Protein AF-A0A4S1WQW7-F1 (afdb_monomer_lite)

Sequence (135 aa):
MPVSDPGILDEAVTAAATGSGVGGGFFALRWLVQWLTGRLDKRQALLDAQDERVDREWQKIREKVEARLDKVELQNEALRFAFHHVAAALIKVDPTNPALAQAEQMLSAAFPLDLRLMTDRAEIALARDELERRV

Foldseek 3Di:
DDDDDPVVVVVVVVVVVVVVPPVVVVVVVVVVVVVVVVVVVVVVVVVVVVVVVVVVVVVVVVVVVVVVVVVVVVVLVVVVVVLVVVLVVVCVVPVPDVVNVVVVVVSCVVDPDPVVVVVVVVVVVVVVVVVVVVD

pLDDT: mean 77.46, std 13.31, range [40.91, 93.75]

Radius of gyration: 39.2 Å; chains: 1; bounding box: 96×25×97 Å

Secondary structure (DSSP, 8-state):
-----HHHHHHHHHHHHHHT-HHHHHHHHHHHHHHHHHHHHHHHHHHHHHHHHHHHHHHHHHHHHHHHHHHHHHHHHHHHHHHHHHHHHHHHH-TT-HHHHHHHHHHHHHS---HHHHHHHHHHHHHHHHHHTT-

Organism: NCBI:txid1344951

Structure (mmCIF, N/CA/C/O backbone):
data_AF-A0A4S1WQW7-F1
#
_entry.id   AF-A0A4S1WQW7-F1
#
loop_
_atom_site.group_PDB
_atom_site.id
_atom_site.type_symbol
_atom_site.label_atom_id
_atom_site.label_alt_id
_atom_site.label_comp_id
_atom_site.label_asym_id
_atom_site.label_entity_id
_atom_site.label_seq_id
_atom_site.pdbx_PDB_ins_code
_atom_site.Cartn_x
_atom_site.Cartn_y
_atom_site.Cartn_z
_atom_site.occupancy
_atom_site.B_iso_or_equiv
_atom_site.auth_seq_id
_atom_site.auth_comp_id
_atom_site.auth_asym_id
_atom_site.auth_atom_id
_atom_site.pdbx_PDB_model_num
ATOM 1 N N . MET A 1 1 ? 70.350 8.830 -54.218 1.00 40.91 1 MET A N 1
ATOM 2 C CA . MET A 1 1 ? 68.976 9.358 -54.100 1.00 40.91 1 MET A CA 1
ATOM 3 C C . MET A 1 1 ? 68.027 8.240 -54.496 1.00 40.91 1 MET A C 1
ATOM 5 O O . MET A 1 1 ? 68.175 7.766 -55.615 1.00 40.91 1 MET A O 1
ATOM 9 N N . PRO A 1 2 ? 67.154 7.739 -53.608 1.00 44.59 2 PRO A N 1
ATOM 10 C CA . PRO A 1 2 ? 66.162 6.747 -54.000 1.00 44.59 2 PRO A CA 1
ATOM 11 C C . PRO A 1 2 ? 65.032 7.446 -54.763 1.00 44.59 2 PRO A C 1
ATOM 13 O O . PRO A 1 2 ? 64.404 8.369 -54.249 1.00 44.59 2 PRO A O 1
ATOM 16 N N . VAL A 1 3 ? 64.829 7.031 -56.011 1.00 52.22 3 VAL A N 1
ATOM 17 C CA . VAL A 1 3 ? 63.685 7.416 -56.839 1.00 52.22 3 VAL A CA 1
ATOM 18 C C . VAL A 1 3 ? 62.465 6.711 -56.252 1.00 52.22 3 VAL A C 1
ATOM 20 O O . VAL A 1 3 ? 62.442 5.487 -56.164 1.00 52.22 3 VAL A O 1
ATOM 23 N N . SER A 1 4 ? 61.499 7.479 -55.757 1.00 55.50 4 SER A N 1
ATOM 24 C CA . SER A 1 4 ? 60.225 6.949 -55.277 1.00 55.50 4 SER A CA 1
ATOM 25 C C . SER A 1 4 ? 59.336 6.681 -56.486 1.00 55.50 4 SER A C 1
ATOM 27 O O . SER A 1 4 ? 58.967 7.631 -57.171 1.00 55.50 4 SER A O 1
ATOM 29 N N . ASP A 1 5 ? 59.021 5.413 -56.756 1.00 54.84 5 ASP A N 1
ATOM 30 C CA . ASP A 1 5 ? 58.100 5.019 -57.824 1.00 54.84 5 ASP A CA 1
ATOM 31 C C . ASP A 1 5 ? 56.680 5.529 -57.511 1.00 54.84 5 ASP A C 1
ATOM 33 O O . ASP A 1 5 ? 56.044 5.037 -56.573 1.00 54.84 5 ASP A O 1
ATOM 37 N N . PRO A 1 6 ? 56.146 6.498 -58.279 1.00 56.25 6 PRO A N 1
ATOM 38 C CA . PRO A 1 6 ? 54.826 7.075 -58.024 1.00 56.25 6 PRO A CA 1
ATOM 39 C C . PRO A 1 6 ? 53.677 6.093 -58.309 1.00 56.25 6 PRO A C 1
ATOM 41 O O . PRO A 1 6 ? 52.560 6.328 -57.864 1.00 56.25 6 PRO A O 1
ATOM 44 N N . GLY A 1 7 ? 53.941 4.980 -59.005 1.00 56.81 7 GLY A N 1
ATOM 45 C CA . GLY A 1 7 ? 52.920 3.994 -59.374 1.00 56.81 7 GLY A CA 1
ATOM 46 C C . GLY A 1 7 ? 52.448 3.105 -58.220 1.00 56.81 7 GLY A C 1
ATOM 47 O O . GLY A 1 7 ? 51.266 2.798 -58.142 1.00 56.81 7 GLY A O 1
ATOM 48 N N . ILE A 1 8 ? 53.328 2.740 -57.279 1.00 59.84 8 ILE A N 1
ATOM 49 C CA . ILE A 1 8 ? 52.977 1.793 -56.200 1.00 59.84 8 ILE A CA 1
ATOM 50 C C . ILE A 1 8 ? 52.037 2.447 -55.178 1.00 59.84 8 ILE A C 1
ATOM 52 O O . ILE A 1 8 ? 51.142 1.798 -54.640 1.00 59.84 8 ILE A O 1
ATOM 56 N N . LEU A 1 9 ? 52.215 3.747 -54.923 1.00 59.09 9 LEU A N 1
ATOM 57 C CA . LEU A 1 9 ? 51.329 4.507 -54.042 1.00 59.09 9 LEU A CA 1
ATOM 58 C C . LEU A 1 9 ? 49.948 4.706 -54.676 1.00 59.09 9 LEU A C 1
ATOM 60 O O . LEU A 1 9 ? 48.947 4.574 -53.980 1.00 59.09 9 LEU A O 1
ATOM 64 N N . ASP A 1 10 ? 49.885 4.958 -55.982 1.00 55.59 10 ASP A N 1
ATOM 65 C CA . ASP A 1 10 ? 48.625 5.184 -56.696 1.00 55.59 10 ASP A CA 1
ATOM 66 C C . ASP A 1 10 ? 47.828 3.877 -56.865 1.00 55.59 10 ASP A C 1
ATOM 68 O O . ASP A 1 10 ? 46.613 3.839 -56.674 1.00 55.59 10 ASP A O 1
ATOM 72 N N . GLU A 1 11 ? 48.517 2.759 -57.104 1.00 54.66 11 GLU A N 1
ATOM 73 C CA . GLU A 1 11 ? 47.914 1.429 -57.216 1.00 54.66 11 GLU A CA 1
ATOM 74 C C . GLU A 1 11 ? 47.460 0.889 -55.848 1.00 54.66 11 GLU A C 1
ATOM 76 O O . GLU A 1 11 ? 46.375 0.319 -55.739 1.00 54.66 11 GLU A O 1
ATOM 81 N N . ALA A 1 12 ? 48.209 1.162 -54.772 1.00 56.56 12 ALA A N 1
ATOM 82 C CA . ALA A 1 12 ? 47.801 0.833 -53.405 1.00 56.56 12 ALA A CA 1
ATOM 83 C C . ALA A 1 12 ? 46.616 1.683 -52.919 1.00 56.56 12 ALA A C 1
ATOM 85 O O . ALA A 1 12 ? 45.712 1.157 -52.269 1.00 56.56 12 ALA A O 1
ATOM 86 N N . VAL A 1 13 ? 46.578 2.977 -53.254 1.00 56.88 13 VAL A N 1
ATOM 87 C CA . VAL A 1 13 ? 45.445 3.862 -52.936 1.00 56.88 13 VAL A CA 1
ATOM 88 C C . VAL A 1 13 ? 44.210 3.472 -53.748 1.00 56.88 13 VAL A C 1
ATOM 90 O O . VAL A 1 13 ? 43.113 3.427 -53.196 1.00 56.88 13 VAL A O 1
ATOM 93 N N . THR A 1 14 ? 44.370 3.091 -55.015 1.00 55.03 14 THR A N 1
ATOM 94 C CA . THR A 1 14 ? 43.263 2.640 -55.873 1.00 55.03 14 THR A CA 1
ATOM 95 C C . THR A 1 14 ? 42.750 1.253 -55.469 1.00 55.03 14 THR A C 1
ATOM 97 O O . THR A 1 14 ? 41.539 1.026 -55.454 1.00 55.03 14 THR A O 1
ATOM 100 N N . ALA A 1 15 ? 43.628 0.336 -55.051 1.00 53.97 15 ALA A N 1
ATOM 101 C CA . ALA A 1 15 ? 43.262 -0.969 -54.492 1.00 53.97 15 ALA A CA 1
ATOM 102 C C . ALA A 1 15 ? 42.583 -0.844 -53.114 1.00 53.97 15 ALA A C 1
ATOM 104 O O . ALA A 1 15 ? 41.593 -1.521 -52.834 1.00 53.97 15 ALA A O 1
ATOM 105 N N . ALA A 1 16 ? 43.050 0.075 -52.265 1.00 53.19 16 ALA A N 1
ATOM 106 C CA . ALA A 1 16 ? 42.398 0.398 -50.998 1.00 53.19 16 ALA A CA 1
ATOM 107 C C . ALA A 1 16 ? 41.040 1.093 -51.210 1.00 53.19 16 ALA A C 1
ATOM 109 O O . ALA A 1 16 ? 40.083 0.816 -50.484 1.00 53.19 16 ALA A O 1
ATOM 110 N N . ALA A 1 17 ? 40.916 1.937 -52.237 1.00 51.78 17 ALA A N 1
ATOM 111 C CA . ALA A 1 17 ? 39.667 2.599 -52.607 1.00 51.78 17 ALA A CA 1
ATOM 112 C C . ALA A 1 17 ? 38.651 1.635 -53.250 1.00 51.78 17 ALA A C 1
ATOM 114 O O . ALA A 1 17 ? 37.449 1.790 -53.047 1.00 51.78 17 ALA A O 1
ATOM 115 N N . THR A 1 18 ? 39.106 0.601 -53.963 1.00 50.22 18 THR A N 1
ATOM 116 C CA . THR A 1 18 ? 38.237 -0.435 -54.556 1.00 50.22 18 THR A CA 1
ATOM 117 C C . THR A 1 18 ? 37.863 -1.544 -53.569 1.00 50.22 18 THR A C 1
ATOM 119 O O . THR A 1 18 ? 36.730 -2.023 -53.605 1.00 50.22 18 THR A O 1
ATOM 122 N N . GLY A 1 19 ? 38.732 -1.884 -52.610 1.00 49.19 19 GLY A N 1
ATOM 123 C CA . GLY A 1 19 ? 38.382 -2.727 -51.454 1.00 49.19 19 GLY A CA 1
ATOM 124 C C . GLY A 1 19 ? 37.404 -2.050 -50.482 1.00 49.19 19 GLY A C 1
ATOM 125 O O . GLY A 1 19 ? 36.666 -2.720 -49.762 1.00 49.19 19 GLY A O 1
ATOM 126 N N . SER A 1 20 ? 37.338 -0.717 -50.538 1.00 48.97 20 SER A N 1
ATOM 127 C CA . SER A 1 20 ? 36.364 0.141 -49.852 1.00 48.97 20 SER A CA 1
ATOM 128 C C . SER A 1 20 ? 35.205 0.549 -50.773 1.00 48.97 20 SER A C 1
ATOM 130 O O . SER A 1 20 ? 34.624 1.621 -50.614 1.00 48.97 20 SER A O 1
ATOM 132 N N . GLY A 1 21 ? 34.872 -0.275 -51.774 1.00 50.62 21 GLY A N 1
ATOM 133 C CA . GLY A 1 21 ? 33.744 -0.026 -52.669 1.00 50.62 21 GLY A CA 1
ATOM 134 C C . GLY A 1 21 ? 32.429 0.126 -51.898 1.00 50.62 21 GLY A C 1
ATOM 135 O O . GLY A 1 21 ? 32.270 -0.419 -50.810 1.00 50.62 21 GLY A O 1
ATOM 136 N N . VAL A 1 22 ? 31.472 0.848 -52.484 1.00 56.00 22 VAL A N 1
ATOM 137 C CA . VAL A 1 22 ? 30.166 1.283 -51.937 1.00 56.00 22 VAL A CA 1
ATOM 138 C C . VAL A 1 22 ? 29.413 0.232 -51.082 1.00 56.00 22 VAL A C 1
ATOM 140 O O . VAL A 1 22 ? 28.649 0.597 -50.192 1.00 56.00 22 VAL A O 1
ATOM 143 N N . GLY A 1 23 ? 29.662 -1.069 -51.271 1.00 57.09 23 GLY A N 1
ATOM 144 C CA . GLY A 1 23 ? 29.159 -2.138 -50.400 1.00 57.09 23 GLY A CA 1
ATOM 145 C C . GLY A 1 23 ? 29.847 -2.254 -49.027 1.00 57.09 23 GLY A C 1
ATOM 146 O O . GLY A 1 23 ? 29.163 -2.440 -48.027 1.00 57.09 23 GLY A O 1
ATOM 147 N N . GLY A 1 24 ? 31.173 -2.117 -48.930 1.00 65.94 24 GLY A N 1
ATOM 148 C CA . GLY A 1 24 ? 31.938 -2.327 -47.690 1.00 65.94 24 GLY A CA 1
ATOM 149 C C . GLY A 1 24 ? 31.628 -1.301 -46.596 1.00 65.94 24 GLY A C 1
ATOM 150 O O . GLY A 1 24 ? 31.431 -1.668 -45.438 1.00 65.94 24 GLY A O 1
ATOM 151 N N . GLY A 1 25 ? 31.478 -0.028 -46.974 1.00 72.69 25 GLY A N 1
ATOM 152 C CA . GLY A 1 25 ? 31.030 1.027 -46.058 1.00 72.69 25 GLY A CA 1
ATOM 153 C C . GLY A 1 25 ? 29.606 0.792 -45.543 1.00 72.69 25 GLY A C 1
ATOM 154 O O . GLY A 1 25 ? 29.335 0.985 -44.359 1.00 72.69 25 GLY A O 1
ATOM 155 N N . PHE A 1 26 ? 28.711 0.287 -46.398 1.00 80.56 26 PHE A N 1
ATOM 156 C CA . PHE A 1 26 ? 27.353 -0.084 -46.000 1.00 80.56 26 PHE A CA 1
ATOM 157 C C . PHE A 1 26 ? 27.336 -1.283 -45.039 1.00 80.56 26 PHE A C 1
ATOM 159 O O . PHE A 1 26 ? 26.622 -1.253 -44.038 1.00 80.56 26 PHE A O 1
ATOM 166 N N . PHE A 1 27 ? 28.154 -2.313 -45.281 1.00 82.31 27 PHE A N 1
ATOM 167 C CA . PHE A 1 27 ? 28.291 -3.453 -44.366 1.00 82.31 27 PHE A CA 1
ATOM 168 C C . PHE A 1 27 ? 28.887 -3.050 -43.015 1.00 82.31 27 PHE A C 1
ATOM 170 O O . PHE A 1 27 ? 28.382 -3.489 -41.982 1.00 82.31 27 PHE A O 1
ATOM 177 N N . ALA A 1 28 ? 29.906 -2.187 -43.003 1.00 84.19 28 ALA A N 1
ATOM 178 C CA . ALA A 1 28 ? 30.494 -1.668 -41.770 1.00 84.19 28 ALA A CA 1
ATOM 179 C C . ALA A 1 28 ? 29.488 -0.824 -40.973 1.00 84.19 28 ALA A C 1
ATOM 181 O O . ALA A 1 28 ? 29.350 -1.009 -39.763 1.00 84.19 28 ALA A O 1
ATOM 182 N N . LEU A 1 29 ? 28.724 0.041 -41.650 1.00 86.19 29 LEU A N 1
ATOM 183 C CA . LEU A 1 29 ? 27.658 0.824 -41.027 1.00 86.19 29 LEU A CA 1
ATOM 184 C C . LEU A 1 29 ? 26.559 -0.086 -40.466 1.00 86.19 29 LEU A C 1
ATOM 186 O O . LEU A 1 29 ? 26.140 0.081 -39.324 1.00 86.19 29 LEU A O 1
ATOM 190 N N . ARG A 1 30 ? 26.126 -1.090 -41.236 1.00 89.44 30 ARG A N 1
ATOM 191 C CA . ARG A 1 30 ? 25.125 -2.069 -40.802 1.00 89.44 30 ARG A CA 1
ATOM 192 C C . ARG A 1 30 ? 25.596 -2.870 -39.589 1.00 89.44 30 ARG A C 1
ATOM 194 O O . ARG A 1 30 ? 24.826 -3.023 -38.645 1.00 89.44 30 ARG A O 1
ATOM 201 N N . TRP A 1 31 ? 26.837 -3.354 -39.593 1.00 90.12 31 TRP A N 1
ATOM 202 C CA . TRP A 1 31 ? 27.427 -4.051 -38.450 1.00 90.12 31 TRP A CA 1
ATOM 203 C C . TRP A 1 31 ? 27.481 -3.150 -37.214 1.00 90.12 31 TRP A C 1
ATOM 205 O O . TRP A 1 31 ? 27.074 -3.572 -36.133 1.00 90.12 31 TRP A O 1
ATOM 215 N N . LEU A 1 32 ? 27.908 -1.893 -37.378 1.00 90.50 32 LEU A N 1
ATOM 216 C CA . LEU A 1 32 ? 27.986 -0.929 -36.284 1.00 90.50 32 LEU A CA 1
ATOM 217 C C . LEU A 1 32 ? 26.604 -0.639 -35.692 1.00 90.50 32 LEU A C 1
ATOM 219 O O . LEU A 1 32 ? 26.456 -0.657 -34.473 1.00 90.50 32 LEU A O 1
ATOM 223 N N . VAL A 1 33 ? 25.592 -0.426 -36.540 1.00 91.50 33 VAL A N 1
ATOM 224 C CA . VAL A 1 33 ? 24.198 -0.247 -36.111 1.00 91.50 33 VAL A CA 1
ATOM 225 C C . VAL A 1 33 ? 23.730 -1.465 -35.323 1.00 91.50 33 VAL A C 1
ATOM 227 O O . VAL A 1 33 ? 23.198 -1.305 -34.232 1.00 91.50 33 VAL A O 1
ATOM 230 N N . GLN A 1 34 ? 23.987 -2.675 -35.821 1.00 88.19 34 GLN A N 1
ATOM 231 C CA . GLN A 1 34 ? 23.542 -3.912 -35.180 1.00 88.19 34 GLN A CA 1
ATOM 232 C C . GLN A 1 34 ? 24.256 -4.186 -33.843 1.00 88.19 34 GLN A C 1
ATOM 234 O O . GLN A 1 34 ? 23.658 -4.702 -32.897 1.00 88.19 34 GLN A O 1
ATOM 239 N N . TRP A 1 35 ? 25.525 -3.792 -33.731 1.00 89.50 35 TRP A N 1
ATOM 240 C CA . TRP A 1 35 ? 26.260 -3.801 -32.468 1.00 89.50 35 TRP A CA 1
ATOM 241 C C . TRP A 1 35 ? 25.704 -2.769 -31.476 1.00 89.50 35 TRP A C 1
ATOM 243 O O . TRP A 1 35 ? 25.548 -3.074 -30.290 1.00 89.50 35 TRP A O 1
ATOM 253 N N . LEU A 1 36 ? 25.365 -1.566 -31.956 1.00 90.62 36 LEU A N 1
ATOM 254 C CA . LEU A 1 36 ? 24.784 -0.505 -31.133 1.00 90.62 36 LEU A CA 1
ATOM 255 C C . LEU A 1 36 ? 23.400 -0.904 -30.606 1.00 90.62 36 LEU A C 1
ATOM 257 O O . LEU A 1 36 ? 23.150 -0.764 -29.409 1.00 90.62 36 LEU A O 1
ATOM 261 N N . THR A 1 37 ? 22.530 -1.443 -31.468 1.00 91.69 37 THR A N 1
ATOM 262 C CA . THR A 1 37 ? 21.188 -1.907 -31.083 1.00 91.69 37 THR A CA 1
ATOM 263 C C . THR A 1 37 ? 21.282 -3.039 -30.072 1.00 91.69 37 THR A C 1
ATOM 265 O O . THR A 1 37 ? 20.696 -2.930 -29.005 1.00 91.69 37 THR A O 1
ATOM 268 N N . GLY A 1 38 ? 22.143 -4.040 -30.293 1.00 89.31 38 GLY A N 1
ATOM 269 C CA . GLY A 1 38 ? 22.324 -5.126 -29.324 1.00 89.31 38 GLY A CA 1
ATOM 270 C C . GLY A 1 38 ? 22.825 -4.656 -27.948 1.00 89.31 38 GLY A C 1
ATOM 271 O O . GLY A 1 38 ? 22.572 -5.306 -26.932 1.00 89.31 38 GLY A O 1
ATOM 272 N N . ARG A 1 39 ? 23.528 -3.517 -27.873 1.00 88.81 39 ARG A N 1
ATOM 273 C CA . ARG A 1 39 ? 23.929 -2.900 -26.598 1.00 88.81 39 ARG A CA 1
ATOM 274 C C . ARG A 1 39 ? 22.785 -2.129 -25.936 1.00 88.81 39 ARG A C 1
ATOM 276 O O . ARG A 1 39 ? 22.712 -2.120 -24.706 1.00 88.81 39 ARG A O 1
ATOM 283 N N . LEU A 1 40 ? 21.930 -1.482 -26.725 1.00 89.31 40 LEU A N 1
ATOM 284 C CA . LEU A 1 40 ? 20.730 -0.799 -26.240 1.00 89.31 40 LEU A CA 1
ATOM 285 C C . LEU A 1 40 ? 19.695 -1.805 -25.727 1.00 89.31 40 LEU A C 1
ATOM 287 O O . LEU A 1 40 ? 19.230 -1.640 -24.602 1.00 89.31 40 LEU A O 1
ATOM 291 N N . ASP A 1 41 ? 19.462 -2.895 -26.458 1.00 90.19 41 ASP A N 1
ATOM 292 C CA . ASP A 1 41 ? 18.547 -3.975 -26.069 1.00 90.19 41 ASP A CA 1
ATOM 293 C C . ASP A 1 41 ? 18.954 -4.587 -24.720 1.00 90.19 41 ASP A C 1
ATOM 295 O O . ASP A 1 41 ? 18.127 -4.796 -23.838 1.00 90.19 41 ASP A O 1
ATOM 299 N N . LYS A 1 42 ? 20.261 -4.797 -24.494 1.00 88.19 42 LYS A N 1
ATOM 300 C CA . LYS A 1 42 ? 20.775 -5.269 -23.195 1.00 88.19 42 LYS A CA 1
ATOM 301 C C . LYS A 1 42 ? 20.516 -4.287 -22.055 1.00 88.19 42 LYS A C 1
ATOM 303 O O . LYS A 1 42 ? 20.309 -4.718 -20.925 1.00 88.19 42 LYS A O 1
ATOM 308 N N . ARG A 1 43 ? 20.574 -2.977 -22.317 1.00 86.75 43 ARG A N 1
ATOM 309 C CA . ARG A 1 43 ? 20.263 -1.959 -21.302 1.00 86.75 43 ARG A CA 1
ATOM 310 C C . ARG A 1 43 ? 18.772 -1.919 -21.004 1.00 86.75 43 ARG A C 1
ATOM 312 O O . ARG A 1 43 ? 18.428 -1.850 -19.834 1.00 86.75 43 ARG A O 1
ATOM 319 N N . GLN A 1 44 ? 17.925 -2.002 -22.027 1.00 88.75 44 GLN A N 1
ATOM 320 C CA . GLN A 1 44 ? 16.475 -2.082 -21.850 1.00 88.75 44 GLN A CA 1
ATOM 321 C C . GLN A 1 44 ? 16.087 -3.331 -21.062 1.00 88.75 44 GLN A C 1
ATOM 323 O O . GLN A 1 44 ? 15.460 -3.194 -20.025 1.00 88.75 44 GLN A O 1
ATOM 328 N N . ALA A 1 45 ? 16.609 -4.508 -21.414 1.00 89.94 45 ALA A N 1
ATOM 329 C CA . ALA A 1 45 ? 16.335 -5.737 -20.666 1.00 89.94 45 ALA A CA 1
ATOM 330 C C . ALA A 1 45 ? 16.750 -5.659 -19.180 1.00 89.94 45 ALA A C 1
ATOM 332 O O . ALA A 1 45 ? 16.111 -6.258 -18.318 1.00 89.94 45 ALA A O 1
ATOM 333 N N . LEU A 1 46 ? 17.824 -4.925 -18.859 1.00 91.75 46 LEU A N 1
ATOM 334 C CA . LEU A 1 46 ? 18.237 -4.682 -17.471 1.00 91.75 46 LEU A CA 1
ATOM 335 C C . LEU A 1 46 ? 17.336 -3.680 -16.742 1.00 91.75 46 LEU A C 1
ATOM 337 O O . LEU A 1 46 ? 17.218 -3.774 -15.520 1.00 91.75 46 LEU A O 1
ATOM 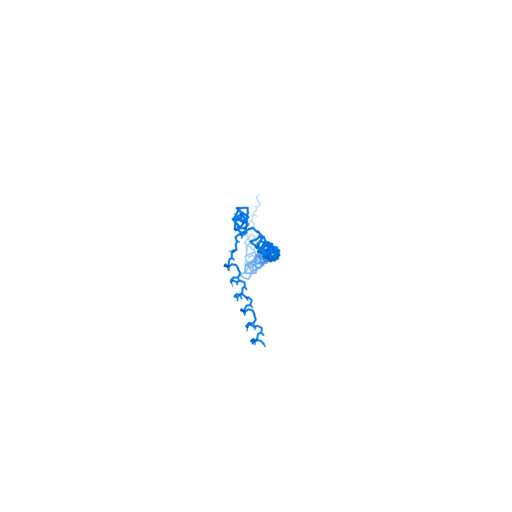341 N N . LEU A 1 47 ? 16.767 -2.708 -17.455 1.00 88.38 47 LEU A N 1
ATOM 342 C CA . LEU A 1 47 ? 15.792 -1.767 -16.905 1.00 88.38 47 LEU A CA 1
ATOM 343 C C . LEU A 1 47 ? 14.460 -2.478 -16.670 1.00 88.38 47 LEU A C 1
ATOM 345 O O . LEU A 1 47 ? 13.991 -2.475 -15.541 1.00 88.38 47 LEU A O 1
ATOM 349 N N . ASP A 1 48 ? 13.956 -3.223 -17.654 1.00 92.19 48 ASP A N 1
ATOM 350 C CA . ASP A 1 48 ? 12.729 -4.018 -17.534 1.00 92.19 48 ASP A CA 1
ATOM 351 C C . ASP A 1 48 ? 12.821 -5.016 -16.365 1.00 92.19 48 ASP A C 1
ATOM 353 O O . ASP A 1 48 ? 11.902 -5.148 -15.560 1.00 92.19 48 ASP A O 1
ATOM 357 N N . ALA A 1 49 ? 13.970 -5.686 -16.204 1.00 91.94 49 ALA A N 1
ATOM 358 C CA . ALA A 1 49 ? 14.196 -6.600 -15.083 1.00 91.94 49 ALA A CA 1
ATOM 359 C C . ALA A 1 49 ? 14.294 -5.893 -13.717 1.00 91.94 49 ALA A C 1
ATOM 361 O O . ALA A 1 49 ? 14.055 -6.528 -12.686 1.00 91.94 49 ALA A O 1
ATOM 362 N N . GLN A 1 50 ? 14.695 -4.619 -13.679 1.00 91.75 50 GLN A N 1
ATOM 363 C CA . GLN A 1 50 ? 14.677 -3.809 -12.459 1.00 91.75 50 GLN A CA 1
ATOM 364 C C . GLN A 1 50 ? 13.261 -3.335 -12.146 1.00 91.75 50 GLN A C 1
ATOM 366 O O . GLN A 1 50 ? 12.823 -3.515 -11.011 1.00 91.75 50 GLN A O 1
ATOM 371 N N . ASP A 1 51 ? 12.538 -2.830 -13.140 1.00 91.88 51 ASP A N 1
ATOM 372 C CA . ASP A 1 51 ? 11.157 -2.373 -12.996 1.00 91.88 51 ASP A CA 1
ATOM 373 C C . ASP A 1 51 ? 10.265 -3.512 -12.493 1.00 91.88 51 ASP A C 1
ATOM 375 O O . ASP A 1 51 ? 9.577 -3.369 -11.486 1.00 91.88 51 ASP A O 1
ATOM 379 N N . GLU A 1 52 ? 10.403 -4.716 -13.055 1.00 93.12 52 GLU A N 1
ATOM 380 C CA . GLU A 1 52 ? 9.647 -5.885 -12.600 1.00 93.12 52 GLU A CA 1
ATOM 381 C C . GLU A 1 52 ? 9.990 -6.291 -11.146 1.00 93.12 52 GLU A C 1
ATOM 383 O O . GLU A 1 52 ? 9.182 -6.885 -10.427 1.00 93.12 52 GLU A O 1
ATOM 388 N N . ARG A 1 53 ? 11.213 -6.023 -10.665 1.00 91.06 53 ARG A N 1
ATOM 389 C CA . ARG A 1 53 ? 11.562 -6.244 -9.246 1.00 91.06 53 ARG A CA 1
ATOM 390 C C . ARG A 1 53 ? 10.911 -5.201 -8.356 1.00 91.06 53 ARG A C 1
ATOM 392 O O . ARG A 1 53 ? 10.331 -5.582 -7.342 1.00 91.06 53 ARG A O 1
ATOM 399 N N . VAL A 1 54 ? 10.994 -3.934 -8.749 1.00 92.94 54 VAL A N 1
ATOM 400 C CA . VAL A 1 54 ? 10.393 -2.814 -8.025 1.00 92.94 54 VAL A CA 1
ATOM 401 C C . VAL A 1 54 ? 8.883 -3.018 -7.918 1.00 92.94 54 VAL A C 1
ATOM 403 O O . VAL A 1 54 ? 8.346 -2.957 -6.815 1.00 92.94 54 VAL A O 1
ATOM 406 N N . ASP A 1 55 ? 8.213 -3.396 -9.004 1.00 93.75 55 ASP A N 1
ATOM 407 C CA . ASP A 1 55 ? 6.776 -3.685 -9.011 1.00 93.75 55 ASP A CA 1
ATOM 408 C C . ASP A 1 55 ? 6.403 -4.823 -8.059 1.00 93.75 55 ASP A C 1
ATOM 410 O O . ASP A 1 55 ? 5.473 -4.695 -7.259 1.00 93.75 55 ASP A O 1
ATOM 414 N N . ARG A 1 56 ? 7.162 -5.926 -8.069 1.00 91.62 56 ARG A N 1
ATOM 415 C CA . ARG A 1 56 ? 6.937 -7.043 -7.134 1.00 91.62 56 ARG A CA 1
ATOM 416 C C . ARG A 1 56 ? 7.162 -6.640 -5.681 1.00 91.62 56 ARG A C 1
ATOM 418 O O . ARG A 1 56 ? 6.474 -7.141 -4.791 1.00 91.62 56 ARG A O 1
ATOM 425 N N . GLU A 1 57 ? 8.141 -5.786 -5.407 1.00 93.50 57 GLU A N 1
ATOM 426 C CA . GLU A 1 57 ? 8.383 -5.270 -4.060 1.00 93.50 57 GLU A CA 1
ATOM 427 C C . GLU A 1 57 ? 7.252 -4.344 -3.608 1.00 93.50 57 GLU A C 1
ATOM 429 O O . GLU A 1 57 ? 6.746 -4.512 -2.495 1.00 93.50 57 GLU A O 1
ATOM 434 N N . TRP A 1 58 ? 6.781 -3.449 -4.479 1.00 91.56 58 TRP A N 1
ATOM 435 C CA . TRP A 1 58 ? 5.633 -2.585 -4.206 1.00 91.56 58 TRP A CA 1
ATOM 436 C C . TRP A 1 58 ? 4.353 -3.371 -3.958 1.00 91.56 58 TRP A C 1
ATOM 438 O O . TRP A 1 58 ? 3.638 -3.063 -3.005 1.00 91.56 58 TRP A O 1
ATOM 448 N N . GLN A 1 59 ? 4.086 -4.410 -4.753 1.00 92.19 59 GLN A N 1
ATOM 449 C CA . GLN A 1 59 ? 2.950 -5.307 -4.538 1.00 92.19 59 GLN A CA 1
ATOM 450 C C . GLN A 1 59 ? 3.027 -5.966 -3.157 1.00 92.19 59 GLN A C 1
ATOM 452 O O . GLN A 1 59 ? 2.089 -5.858 -2.372 1.00 92.19 59 GLN A O 1
ATOM 457 N N . LYS A 1 60 ? 4.183 -6.531 -2.789 1.00 91.75 60 LYS A N 1
ATOM 458 C CA . LYS A 1 60 ? 4.382 -7.148 -1.464 1.00 91.75 60 LYS A CA 1
ATOM 459 C C . LYS A 1 60 ? 4.228 -6.157 -0.315 1.00 91.75 60 LYS A C 1
ATOM 461 O O . LYS A 1 60 ? 3.752 -6.529 0.758 1.00 91.75 60 LYS A O 1
ATOM 466 N N . ILE A 1 61 ? 4.696 -4.920 -0.483 1.00 89.19 61 ILE A N 1
ATOM 467 C CA . ILE A 1 61 ? 4.537 -3.874 0.532 1.00 89.19 61 ILE A CA 1
ATOM 468 C C . ILE A 1 61 ? 3.059 -3.515 0.665 1.00 89.19 61 ILE A C 1
ATOM 470 O O . ILE A 1 61 ? 2.561 -3.480 1.788 1.00 89.19 61 ILE A O 1
ATOM 474 N N . ARG A 1 62 ? 2.357 -3.312 -0.455 1.00 88.06 62 ARG A N 1
ATOM 475 C CA . ARG A 1 62 ? 0.922 -3.011 -0.472 1.00 88.06 62 ARG A CA 1
ATOM 476 C C . ARG A 1 62 ? 0.125 -4.107 0.232 1.00 88.06 62 ARG A C 1
ATOM 478 O O . ARG A 1 62 ? -0.578 -3.794 1.184 1.00 88.06 62 ARG A O 1
ATOM 485 N N . GLU A 1 63 ? 0.329 -5.369 -0.137 1.00 88.38 63 GLU A N 1
ATOM 486 C CA . GLU A 1 63 ? -0.337 -6.520 0.490 1.00 88.38 63 GLU A CA 1
ATOM 487 C C . GLU A 1 63 ? -0.076 -6.591 2.002 1.00 88.38 63 GLU A C 1
ATOM 489 O O . GLU A 1 63 ? -0.986 -6.816 2.798 1.00 88.38 63 GLU A O 1
ATOM 494 N N . LYS A 1 64 ? 1.172 -6.366 2.437 1.00 86.06 64 LYS A N 1
ATOM 495 C CA . LYS A 1 64 ? 1.517 -6.371 3.869 1.00 86.06 64 LYS A CA 1
ATOM 496 C C . LYS A 1 64 ? 0.874 -5.223 4.634 1.00 86.06 64 LYS A C 1
ATOM 498 O O . LYS A 1 64 ? 0.508 -5.410 5.794 1.00 86.06 64 LYS A O 1
ATOM 503 N N . VAL A 1 65 ? 0.823 -4.034 4.039 1.00 85.12 65 VAL A N 1
ATOM 504 C CA . VAL A 1 65 ? 0.195 -2.860 4.652 1.00 85.12 65 VAL A CA 1
ATOM 505 C C . VAL A 1 65 ? -1.305 -3.087 4.759 1.00 85.12 65 VAL A C 1
ATOM 507 O O . VAL A 1 65 ? -1.849 -2.907 5.841 1.00 85.12 65 VAL A O 1
ATOM 510 N N . GLU A 1 66 ? -1.937 -3.565 3.691 1.00 83.44 66 GLU A N 1
ATOM 511 C CA . GLU A 1 66 ? -3.366 -3.871 3.643 1.00 83.44 66 GLU A CA 1
ATOM 512 C C . GLU A 1 66 ? -3.752 -4.923 4.689 1.00 83.44 66 GLU A C 1
ATOM 514 O O . GLU A 1 66 ? -4.586 -4.651 5.547 1.00 83.44 66 GLU A O 1
ATOM 519 N N . ALA A 1 67 ? -3.035 -6.048 4.754 1.00 80.75 67 ALA A N 1
ATOM 520 C CA . ALA A 1 67 ? -3.297 -7.089 5.749 1.00 80.75 67 ALA A CA 1
ATOM 521 C C . ALA A 1 67 ? -3.113 -6.607 7.202 1.00 80.75 67 ALA A C 1
ATOM 523 O O . ALA A 1 67 ? -3.796 -7.066 8.122 1.00 80.75 67 ALA A O 1
ATOM 524 N N . ARG A 1 68 ? -2.162 -5.693 7.447 1.00 84.38 68 ARG A N 1
ATOM 525 C CA . ARG A 1 68 ? -1.984 -5.081 8.774 1.00 84.38 68 ARG A CA 1
ATOM 526 C C . ARG A 1 68 ? -3.108 -4.108 9.093 1.00 84.38 68 ARG A C 1
ATOM 528 O O . ARG A 1 68 ? -3.551 -4.087 10.238 1.00 84.38 68 ARG A O 1
ATOM 535 N N . LEU A 1 69 ? -3.538 -3.327 8.109 1.00 85.56 69 LEU A N 1
ATOM 536 C CA . LEU A 1 69 ? -4.622 -2.367 8.250 1.00 85.56 69 LEU A CA 1
ATOM 537 C C . LEU A 1 69 ? -5.931 -3.094 8.579 1.00 85.56 69 LEU A C 1
ATOM 539 O O . LEU A 1 69 ? -6.542 -2.772 9.590 1.00 85.56 69 LEU A O 1
ATOM 543 N N . ASP A 1 70 ? -6.258 -4.170 7.857 1.00 80.19 70 ASP A N 1
ATOM 544 C CA . ASP A 1 70 ? -7.432 -5.021 8.118 1.00 80.19 70 ASP A CA 1
ATOM 545 C C . ASP A 1 70 ? -7.436 -5.576 9.539 1.00 80.19 70 ASP A C 1
ATOM 547 O O . ASP A 1 70 ? -8.441 -5.547 10.251 1.00 80.19 70 ASP A O 1
ATOM 551 N N . LYS A 1 71 ? -6.278 -6.074 9.983 1.00 82.88 71 LYS A N 1
ATOM 552 C CA . LYS A 1 71 ? -6.140 -6.626 11.328 1.00 82.88 71 LYS A CA 1
ATOM 553 C C . LYS A 1 71 ? -6.352 -5.560 12.400 1.00 82.88 71 LYS A C 1
ATOM 555 O O . LYS A 1 71 ? -6.977 -5.851 13.417 1.00 82.88 71 LYS A O 1
ATOM 560 N N . VAL A 1 72 ? -5.816 -4.358 12.199 1.00 84.94 72 VAL A N 1
ATOM 561 C CA . VAL A 1 72 ? -5.972 -3.242 13.141 1.00 84.94 72 VAL A CA 1
ATOM 562 C C . VAL A 1 72 ? -7.411 -2.728 13.141 1.00 84.94 72 VAL A C 1
ATOM 564 O O . VAL A 1 72 ? -7.952 -2.482 14.214 1.00 84.94 72 VAL A O 1
ATOM 567 N N . GLU A 1 73 ? -8.059 -2.627 11.982 1.00 83.69 73 GLU A N 1
ATOM 568 C CA . GLU A 1 73 ? -9.471 -2.244 11.877 1.00 83.69 73 GLU A CA 1
ATOM 569 C C . GLU A 1 73 ? -10.373 -3.220 12.636 1.00 83.69 73 GLU A C 1
ATOM 571 O O . GLU A 1 73 ? -11.140 -2.794 13.500 1.00 83.69 73 GLU A O 1
ATOM 576 N N . LEU A 1 74 ? -10.200 -4.526 12.410 1.00 81.94 74 LEU A N 1
ATOM 577 C CA . LEU A 1 74 ? -10.960 -5.559 13.115 1.00 81.94 74 LEU A CA 1
ATOM 578 C C . LEU A 1 74 ? -10.727 -5.505 14.633 1.00 81.94 74 LEU A C 1
ATOM 580 O O . LEU A 1 74 ? -11.660 -5.653 15.422 1.00 81.94 74 LEU A O 1
ATOM 584 N N . GLN A 1 75 ? -9.481 -5.281 15.063 1.00 82.56 75 GLN A N 1
ATOM 585 C CA . GLN A 1 75 ? -9.147 -5.132 16.482 1.00 82.56 75 GLN A CA 1
ATOM 586 C C . GLN A 1 75 ? -9.792 -3.886 17.099 1.00 82.56 75 GLN A C 1
ATOM 588 O O . GLN A 1 75 ? -10.305 -3.962 18.216 1.00 82.56 75 GLN A O 1
ATOM 593 N N . ASN A 1 76 ? -9.805 -2.764 16.379 1.00 84.75 76 ASN A N 1
ATOM 594 C CA . ASN A 1 76 ? -10.421 -1.521 16.839 1.00 84.75 76 ASN A CA 1
ATOM 595 C C . ASN A 1 76 ? -11.944 -1.647 16.947 1.00 84.75 76 ASN A C 1
ATOM 597 O O . ASN A 1 76 ? -12.531 -1.170 17.920 1.00 84.75 76 ASN A O 1
ATOM 601 N N . GLU A 1 77 ? -12.585 -2.312 15.985 1.00 83.00 77 GLU A N 1
ATOM 602 C CA . GLU A 1 77 ? -14.022 -2.586 16.022 1.00 83.00 77 GLU A CA 1
ATOM 603 C C . GLU A 1 77 ? -14.382 -3.513 17.190 1.00 83.00 77 GLU A C 1
ATOM 605 O O . GLU A 1 77 ? -15.269 -3.195 17.985 1.00 83.00 77 GLU A O 1
ATOM 610 N N . ALA A 1 78 ? -13.635 -4.607 17.369 1.00 81.81 78 ALA A N 1
ATOM 611 C CA . ALA A 1 78 ? -13.831 -5.527 18.486 1.00 81.81 78 ALA A CA 1
ATOM 612 C C . ALA A 1 78 ? -13.646 -4.834 19.847 1.00 81.81 78 ALA A C 1
ATOM 614 O O . ALA A 1 78 ? -14.437 -5.052 20.767 1.00 81.81 78 ALA A O 1
ATOM 615 N N . LEU A 1 79 ? -12.635 -3.967 19.975 1.00 85.81 79 LEU A N 1
ATOM 616 C CA . LEU A 1 79 ? -12.384 -3.208 21.199 1.00 85.81 79 LEU A CA 1
ATOM 617 C C . LEU A 1 79 ? -13.521 -2.224 21.499 1.00 85.81 79 LEU A C 1
ATOM 619 O O . LEU A 1 79 ? -13.963 -2.133 22.646 1.00 85.81 79 LEU A O 1
ATOM 623 N N . ARG A 1 80 ? -14.040 -1.529 20.480 1.00 82.81 80 ARG A N 1
ATOM 624 C CA . ARG A 1 80 ? -15.222 -0.669 20.624 1.00 82.81 80 ARG A CA 1
ATOM 625 C C . ARG A 1 80 ? -16.451 -1.458 21.045 1.00 82.81 80 ARG A C 1
ATOM 627 O O . ARG A 1 80 ? -17.149 -1.035 21.962 1.00 82.81 80 ARG A O 1
ATOM 634 N N . PHE A 1 81 ? -16.717 -2.595 20.408 1.00 83.19 81 PHE A N 1
ATOM 635 C CA . PHE A 1 81 ? -17.864 -3.431 20.753 1.00 83.19 81 PHE A CA 1
ATOM 636 C C . PHE A 1 81 ? -17.777 -3.922 22.202 1.00 83.19 81 PHE A C 1
ATOM 638 O O . PHE A 1 81 ? -18.741 -3.800 22.958 1.00 83.19 81 PHE A O 1
ATOM 645 N N . ALA A 1 82 ? -16.602 -4.405 22.619 1.00 83.00 82 ALA A N 1
ATOM 646 C CA . ALA A 1 82 ? -16.354 -4.816 23.996 1.00 83.00 82 ALA A CA 1
ATOM 647 C C . ALA A 1 82 ? -16.553 -3.654 24.981 1.00 83.00 82 ALA A C 1
ATOM 649 O O . ALA A 1 82 ? -17.215 -3.826 26.006 1.00 83.00 82 ALA A O 1
ATOM 650 N N . PHE A 1 83 ? -16.048 -2.460 24.651 1.00 85.94 83 PHE A N 1
ATOM 651 C CA . PHE A 1 83 ? -16.270 -1.267 25.462 1.00 85.94 83 PHE A CA 1
ATOM 652 C C . PHE A 1 83 ? -17.755 -0.923 25.568 1.00 85.94 83 PHE A C 1
ATOM 654 O O . PHE A 1 83 ? -18.245 -0.773 26.679 1.00 85.94 83 PHE A O 1
ATOM 661 N N . HIS A 1 84 ? -18.493 -0.852 24.457 1.00 84.94 84 HIS A N 1
ATOM 662 C CA . HIS A 1 84 ? -19.927 -0.554 24.481 1.00 84.94 84 HIS A CA 1
ATOM 663 C C . HIS A 1 84 ? -20.723 -1.597 25.267 1.00 84.94 84 HIS A C 1
ATOM 665 O O . HIS A 1 84 ? -21.656 -1.239 25.984 1.00 84.94 84 HIS A O 1
ATOM 671 N N . HIS A 1 85 ? -20.343 -2.872 25.188 1.00 84.75 85 HIS A N 1
ATOM 672 C CA . HIS A 1 85 ? -20.980 -3.935 25.957 1.00 84.75 85 HIS A CA 1
ATOM 673 C C . HIS A 1 85 ? -20.796 -3.734 27.470 1.00 84.75 85 HIS A C 1
ATOM 675 O O . HIS A 1 85 ? -21.766 -3.778 28.230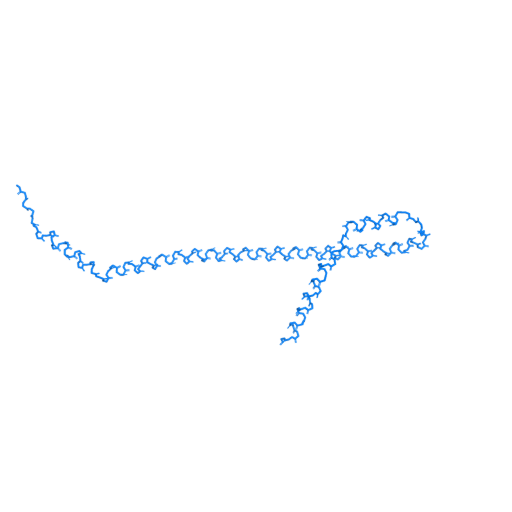 1.00 84.75 85 HIS A O 1
ATOM 681 N N . VAL A 1 86 ? -19.565 -3.451 27.906 1.00 84.56 86 VAL A N 1
ATOM 682 C CA . VAL A 1 86 ? -19.255 -3.172 29.317 1.00 84.56 86 VAL A CA 1
ATOM 683 C C . VAL A 1 86 ? -19.879 -1.851 29.762 1.00 84.56 86 VAL A C 1
ATOM 685 O O . VAL A 1 86 ? -20.475 -1.787 30.834 1.00 84.56 86 VAL A O 1
ATOM 688 N N . ALA A 1 87 ? -19.809 -0.813 28.932 1.00 83.81 87 ALA A N 1
ATOM 689 C CA . ALA A 1 87 ? -20.390 0.492 29.203 1.00 83.81 87 ALA A CA 1
ATOM 690 C C . ALA A 1 87 ? -21.910 0.402 29.373 1.00 83.81 87 ALA A C 1
ATOM 692 O O . ALA A 1 87 ? -22.446 0.969 30.317 1.00 83.81 87 ALA A O 1
ATOM 693 N N . ALA A 1 88 ? -22.608 -0.374 28.540 1.00 82.19 88 ALA A N 1
ATOM 694 C CA . ALA A 1 88 ? -24.044 -0.603 28.680 1.00 82.19 88 ALA A CA 1
ATOM 695 C C . ALA A 1 88 ? -24.402 -1.312 29.997 1.00 82.19 88 ALA A C 1
ATOM 697 O O . ALA A 1 88 ? -25.435 -1.010 30.598 1.00 82.19 88 ALA A O 1
ATOM 698 N N . ALA A 1 89 ? -23.561 -2.240 30.467 1.00 82.38 89 ALA A N 1
ATOM 699 C CA . ALA A 1 89 ? -23.727 -2.847 31.785 1.00 82.38 89 ALA A CA 1
ATOM 700 C C . ALA A 1 89 ? -23.460 -1.833 32.909 1.00 82.38 89 ALA A C 1
ATOM 702 O O . ALA A 1 89 ? -24.214 -1.790 33.879 1.00 82.38 89 ALA A O 1
ATOM 703 N N . LEU A 1 90 ? -22.441 -0.982 32.755 1.00 81.69 90 LEU A N 1
ATOM 704 C CA . LEU A 1 90 ? -22.078 0.035 33.740 1.00 81.69 90 LEU A CA 1
ATOM 705 C C . LEU A 1 90 ? -23.137 1.140 33.852 1.00 81.69 90 LEU A C 1
ATOM 707 O O . LEU A 1 90 ? -23.504 1.492 34.962 1.00 81.69 90 LEU A O 1
ATOM 711 N N . ILE A 1 91 ? -23.696 1.615 32.735 1.00 85.69 91 ILE A N 1
ATOM 712 C CA . ILE A 1 91 ? -24.770 2.625 32.691 1.00 85.69 91 ILE A CA 1
ATOM 713 C C . ILE A 1 91 ? -26.004 2.157 33.472 1.00 85.69 91 ILE A C 1
ATOM 715 O O . ILE A 1 91 ? -26.674 2.960 34.117 1.00 85.69 91 ILE A O 1
ATOM 719 N N . LYS A 1 92 ? -26.313 0.853 33.438 1.00 83.75 92 LYS A N 1
ATOM 720 C CA . LYS A 1 92 ? -27.428 0.281 34.210 1.00 83.75 92 LYS A CA 1
ATOM 721 C C . LYS A 1 92 ? -27.188 0.320 35.720 1.00 83.75 92 LYS A C 1
ATOM 723 O O . LYS A 1 92 ? -28.158 0.336 36.470 1.00 83.75 92 LYS A O 1
ATOM 728 N N . VAL A 1 93 ? -25.928 0.284 36.154 1.00 84.94 93 VAL A N 1
ATOM 729 C CA . VAL A 1 93 ? -25.538 0.287 37.572 1.00 84.94 93 VAL A CA 1
ATOM 730 C C . VAL A 1 93 ? -25.313 1.714 38.075 1.00 84.94 93 VAL A C 1
ATOM 732 O O . VAL A 1 93 ? -25.783 2.057 39.154 1.00 84.94 93 VAL A O 1
ATOM 735 N N . ASP A 1 94 ? -24.627 2.543 37.289 1.00 81.25 94 ASP A N 1
ATOM 736 C CA . ASP A 1 94 ? -24.326 3.939 37.591 1.00 81.25 94 ASP A CA 1
ATOM 737 C C . ASP A 1 94 ? -24.397 4.804 36.312 1.00 81.25 94 ASP A C 1
ATOM 739 O O . ASP A 1 94 ? -23.423 4.897 35.554 1.00 81.25 94 ASP A O 1
ATOM 743 N N . PRO A 1 95 ? -25.546 5.453 36.051 1.00 77.12 95 PRO A N 1
ATOM 744 C CA . PRO A 1 95 ? -25.765 6.229 34.834 1.00 77.12 95 PRO A CA 1
ATOM 745 C C . PRO A 1 95 ? -25.057 7.592 34.820 1.00 77.12 95 PRO A C 1
ATOM 747 O O . PRO A 1 95 ? -25.028 8.231 33.771 1.00 77.12 95 PRO A O 1
ATOM 750 N N . THR A 1 96 ? -24.495 8.062 35.942 1.00 82.62 96 THR A N 1
ATOM 751 C CA . THR A 1 96 ? -23.916 9.422 36.041 1.00 82.62 96 THR A CA 1
ATOM 752 C C . THR A 1 96 ? -22.390 9.402 36.136 1.00 82.62 96 THR A C 1
ATOM 754 O O . THR A 1 96 ? -21.769 10.410 36.472 1.00 82.62 96 THR A O 1
ATOM 757 N N . ASN A 1 97 ? -21.763 8.260 35.853 1.00 82.00 97 ASN A N 1
ATOM 758 C CA . ASN A 1 97 ? -20.333 8.094 36.052 1.00 82.00 97 ASN A CA 1
ATOM 759 C C . ASN A 1 97 ? -19.508 8.923 35.036 1.00 82.00 97 ASN A C 1
ATOM 761 O O . ASN A 1 97 ? -19.526 8.620 33.838 1.00 82.00 97 ASN A O 1
ATOM 765 N N . PRO A 1 98 ? -18.720 9.926 35.482 1.00 83.62 98 PRO A N 1
ATOM 766 C CA . PRO A 1 98 ? -17.924 10.769 34.587 1.00 83.62 98 PRO A CA 1
ATOM 767 C C . PRO A 1 98 ? -16.779 10.008 33.899 1.00 83.62 98 PRO A C 1
ATOM 769 O O . PRO A 1 98 ? -16.324 10.423 32.833 1.00 83.62 98 PRO A O 1
ATOM 772 N N . ALA A 1 99 ? -16.330 8.878 34.462 1.00 81.56 99 ALA A N 1
ATOM 773 C CA . ALA A 1 99 ? -15.280 8.056 33.865 1.00 81.56 99 ALA A CA 1
ATOM 774 C C . ALA A 1 99 ? -15.731 7.402 32.550 1.00 81.56 99 ALA A C 1
ATOM 776 O O . ALA A 1 99 ? -14.905 7.160 31.672 1.00 81.56 99 ALA A O 1
ATOM 777 N N . LEU A 1 100 ? -17.037 7.158 32.384 1.00 80.62 100 LEU A N 1
ATOM 778 C CA . LEU A 1 100 ? -17.591 6.574 31.164 1.00 80.62 100 LEU A CA 1
ATOM 779 C C . LEU A 1 100 ? -17.513 7.559 29.990 1.00 80.62 100 LEU A C 1
ATOM 781 O O . LEU A 1 100 ? -17.023 7.204 28.920 1.00 80.62 100 LEU A O 1
ATOM 785 N N . ALA A 1 101 ? -17.907 8.814 30.230 1.00 79.25 101 ALA A N 1
ATOM 786 C CA . ALA A 1 101 ? -17.799 9.895 29.252 1.00 79.25 101 ALA A CA 1
ATOM 787 C C . ALA A 1 101 ? -16.335 10.171 28.877 1.00 79.25 101 ALA A C 1
ATOM 789 O O . ALA A 1 101 ? -16.008 10.358 27.706 1.00 79.25 101 ALA A O 1
ATOM 790 N N . GLN A 1 102 ? -15.432 10.141 29.862 1.00 84.44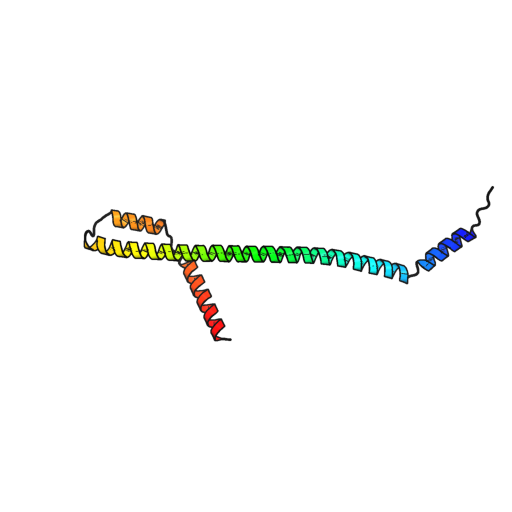 102 GLN A N 1
ATOM 791 C CA . GLN A 1 102 ? -14.004 10.335 29.623 1.00 84.44 102 GLN A CA 1
ATOM 792 C C . GLN A 1 102 ? -13.394 9.179 28.809 1.00 84.44 102 GLN A C 1
ATOM 794 O O . GLN A 1 102 ? -12.607 9.422 27.894 1.00 84.44 102 GLN A O 1
ATOM 799 N N . ALA A 1 103 ? -13.794 7.933 29.080 1.00 82.44 103 ALA A N 1
ATOM 800 C CA . ALA A 1 103 ? -13.352 6.765 28.320 1.00 82.44 103 ALA A CA 1
ATOM 801 C C . ALA A 1 103 ? -13.875 6.767 26.872 1.00 82.44 103 ALA A C 1
ATOM 803 O O . ALA A 1 103 ? -13.123 6.448 25.953 1.00 82.44 103 ALA A O 1
ATOM 804 N N . GLU A 1 104 ? -15.122 7.184 26.643 1.00 81.31 104 GLU A N 1
ATOM 805 C CA . GLU A 1 104 ? -15.682 7.351 25.296 1.00 81.31 104 GLU A CA 1
ATOM 806 C C . GLU A 1 104 ? -14.924 8.427 24.498 1.00 81.31 104 GLU A C 1
ATOM 808 O O . GLU A 1 104 ? -14.570 8.232 23.328 1.00 81.31 104 GLU A O 1
ATOM 813 N N . GLN A 1 105 ? -14.579 9.540 25.150 1.00 84.50 105 GLN A N 1
ATOM 814 C CA . GLN A 1 105 ? -13.783 10.604 24.542 1.00 84.50 105 GLN A CA 1
ATOM 815 C C . GLN A 1 105 ? -12.356 10.138 24.199 1.00 84.50 105 GLN A C 1
ATOM 817 O O . GLN A 1 105 ? -11.850 10.421 23.115 1.00 84.50 105 GLN A O 1
ATOM 822 N N . MET A 1 106 ? -11.718 9.358 25.076 1.00 83.50 106 MET A N 1
ATOM 823 C CA . MET A 1 106 ? -10.405 8.766 24.801 1.00 83.50 106 MET A CA 1
ATOM 824 C C . MET A 1 106 ? -10.452 7.732 23.668 1.00 83.50 106 MET A C 1
ATOM 826 O O . MET A 1 106 ? -9.573 7.736 22.810 1.00 83.50 106 MET A O 1
ATOM 830 N N . LEU A 1 107 ? -11.476 6.875 23.618 1.00 80.25 107 LEU A N 1
ATOM 831 C CA . LEU A 1 107 ? -11.624 5.860 22.568 1.00 80.25 107 LEU A CA 1
ATOM 832 C C . LEU A 1 107 ? -11.914 6.469 21.195 1.00 80.25 107 LEU A C 1
ATOM 834 O O . LEU A 1 107 ? -11.370 6.011 20.191 1.00 80.25 107 LEU A O 1
ATOM 838 N N . SER A 1 108 ? -12.747 7.508 21.142 1.00 78.50 108 SER A N 1
ATOM 839 C CA . SER A 1 108 ? -13.017 8.246 19.903 1.00 78.50 108 SER A CA 1
ATOM 840 C C . SER A 1 108 ? -11.781 8.974 19.371 1.00 78.50 108 SER A C 1
ATOM 842 O O . SER A 1 108 ? -11.558 8.957 18.163 1.00 78.50 108 SER A O 1
ATOM 844 N N . ALA A 1 109 ? -10.946 9.534 20.253 1.00 81.81 109 ALA A N 1
ATOM 845 C CA . ALA A 1 109 ? -9.682 10.159 19.869 1.00 81.81 109 ALA A CA 1
ATOM 846 C C . ALA A 1 109 ? -8.601 9.138 19.464 1.00 81.81 109 ALA A C 1
ATOM 848 O O . ALA A 1 109 ? -7.840 9.392 18.534 1.00 81.81 109 ALA A O 1
ATOM 849 N N . ALA A 1 110 ? -8.528 7.988 20.145 1.00 79.12 110 ALA A N 1
ATOM 850 C CA . ALA A 1 110 ? -7.523 6.954 19.886 1.00 79.12 110 ALA A CA 1
ATOM 851 C C . ALA A 1 110 ? -7.803 6.142 18.610 1.00 79.12 110 ALA A C 1
ATOM 853 O O . ALA A 1 110 ? -6.867 5.668 17.968 1.00 79.12 110 ALA A O 1
ATOM 854 N N . PHE A 1 111 ? -9.078 5.991 18.239 1.00 73.38 111 PHE A N 1
ATOM 855 C CA . PHE A 1 111 ? -9.510 5.184 17.099 1.00 73.38 111 PHE A CA 1
ATOM 856 C C . PHE A 1 111 ? -10.488 5.964 16.202 1.00 73.38 111 PHE A C 1
ATOM 858 O O . PHE A 1 111 ? -11.698 5.698 16.227 1.00 73.38 111 PHE A O 1
ATOM 865 N N . PRO A 1 112 ? -10.019 6.934 15.401 1.00 68.19 112 PRO A N 1
ATOM 866 C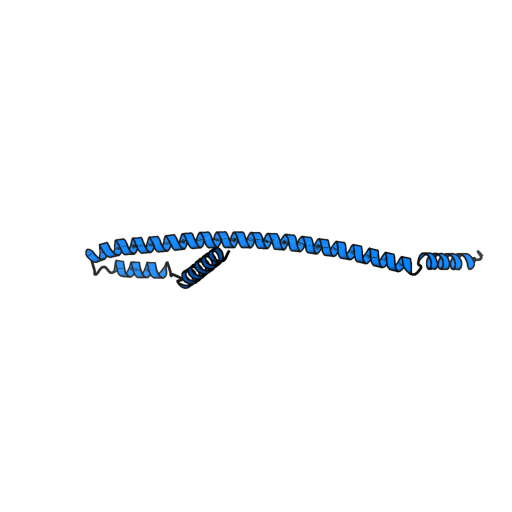 CA . PRO A 1 112 ? -10.862 7.575 14.397 1.00 68.19 112 PRO A CA 1
ATOM 867 C C . PRO A 1 112 ? -11.293 6.532 13.354 1.00 68.19 112 PRO A C 1
ATOM 869 O O . PRO A 1 112 ? -10.456 5.855 12.763 1.00 68.19 112 PRO A O 1
ATOM 872 N N . LEU A 1 113 ? -12.604 6.351 13.160 1.00 60.62 113 LEU A N 1
ATOM 873 C CA . LEU A 1 113 ? -13.122 5.509 12.077 1.00 60.62 113 LEU A CA 1
ATOM 874 C C . LEU A 1 113 ? -13.037 6.306 10.782 1.00 60.62 113 LEU A C 1
ATOM 876 O O . LEU A 1 113 ? -13.814 7.240 10.585 1.00 60.62 113 LEU A O 1
ATOM 880 N N . ASP A 1 114 ? -12.130 5.925 9.889 1.00 63.47 114 ASP A N 1
ATOM 881 C CA . ASP A 1 114 ? -12.151 6.429 8.521 1.00 63.47 114 ASP A CA 1
ATOM 882 C C . ASP A 1 114 ? -13.225 5.667 7.730 1.00 63.47 114 ASP A C 1
ATOM 884 O O . ASP A 1 114 ? -12.962 4.700 7.018 1.00 63.47 114 ASP A O 1
ATOM 888 N N . LEU 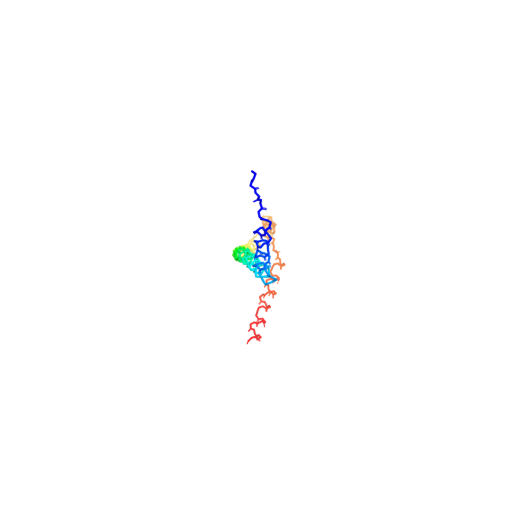A 1 115 ? -14.482 6.104 7.869 1.00 55.78 115 LEU A N 1
ATOM 889 C CA . LEU A 1 115 ? -15.634 5.539 7.146 1.00 55.78 115 LEU A CA 1
ATOM 890 C C . LEU A 1 115 ? -15.440 5.574 5.618 1.00 55.78 115 LEU A C 1
ATOM 892 O O . LEU A 1 115 ? -16.037 4.775 4.897 1.00 55.78 115 LEU A O 1
ATOM 896 N N . ARG A 1 116 ? -14.577 6.471 5.124 1.00 59.25 116 ARG A N 1
ATOM 897 C CA . ARG A 1 116 ? -14.158 6.522 3.719 1.00 59.25 116 ARG A CA 1
ATOM 898 C C . ARG A 1 116 ? -13.445 5.247 3.281 1.00 59.25 116 ARG A C 1
ATOM 900 O O . ARG A 1 116 ? -13.839 4.674 2.277 1.00 59.25 116 ARG A O 1
ATOM 907 N N . LEU A 1 117 ? -12.480 4.759 4.064 1.00 62.31 117 LEU A N 1
ATOM 908 C CA . LEU A 1 117 ? -11.738 3.539 3.729 1.00 62.31 117 LEU A CA 1
ATOM 909 C C . LEU A 1 117 ? -12.659 2.315 3.685 1.00 62.31 117 LEU A C 1
ATOM 911 O O . LEU A 1 117 ? -12.528 1.472 2.802 1.00 62.31 117 LEU A O 1
ATOM 915 N N . MET A 1 118 ? -13.632 2.243 4.596 1.00 61.31 118 MET A N 1
ATOM 916 C CA . MET A 1 118 ? -14.630 1.171 4.597 1.00 61.31 118 MET A CA 1
ATOM 917 C C . MET A 1 118 ? -15.586 1.246 3.400 1.00 61.31 118 MET A C 1
ATOM 919 O O . MET A 1 118 ? -15.938 0.207 2.843 1.00 61.31 118 MET A O 1
ATOM 923 N N . THR A 1 119 ? -15.979 2.453 2.982 1.00 70.94 119 THR A N 1
ATOM 924 C CA . THR A 1 119 ? -16.855 2.652 1.813 1.00 70.94 119 THR A CA 1
ATOM 925 C C . THR A 1 119 ? -16.129 2.271 0.526 1.00 70.94 119 THR A C 1
ATOM 927 O O . THR A 1 119 ? -16.646 1.459 -0.237 1.00 70.94 119 THR A O 1
ATOM 930 N N . ASP A 1 120 ? -14.892 2.740 0.346 1.00 72.12 120 ASP A N 1
ATOM 931 C CA . ASP A 1 120 ? -14.068 2.415 -0.824 1.00 72.12 120 ASP A CA 1
ATOM 932 C C . ASP A 1 120 ? -13.835 0.893 -0.937 1.00 72.12 120 ASP A C 1
ATOM 934 O O . ASP A 1 120 ? -13.908 0.314 -2.020 1.00 72.12 120 ASP A O 1
ATOM 938 N N . ARG A 1 121 ? -13.620 0.200 0.192 1.00 68.38 121 ARG A N 1
ATOM 939 C CA . ARG A 1 121 ? -13.491 -1.269 0.240 1.00 68.38 121 ARG A CA 1
ATOM 940 C C . ARG A 1 121 ? -14.789 -1.996 -0.096 1.00 68.38 121 ARG A C 1
ATOM 942 O O . ARG A 1 121 ? -14.750 -2.990 -0.821 1.00 68.38 121 ARG A O 1
ATOM 949 N N . ALA A 1 122 ? -15.925 -1.522 0.417 1.00 71.88 122 ALA A N 1
ATOM 950 C CA . ALA A 1 122 ? -17.232 -2.087 0.095 1.00 71.88 122 ALA A CA 1
ATOM 951 C C . ALA A 1 122 ? -17.543 -1.937 -1.403 1.00 71.88 122 ALA A C 1
ATOM 953 O O . ALA A 1 122 ? -18.008 -2.888 -2.028 1.00 71.88 122 ALA A O 1
ATOM 954 N N . GLU A 1 123 ? -17.212 -0.788 -1.995 1.00 75.81 123 GLU A N 1
ATOM 955 C CA . GLU A 1 123 ? -17.349 -0.542 -3.433 1.00 75.81 123 GLU A CA 1
ATOM 956 C C . GLU A 1 123 ? -16.452 -1.469 -4.265 1.00 75.81 123 GLU A C 1
ATOM 958 O O . GLU A 1 123 ? -16.923 -2.068 -5.232 1.00 75.81 123 GLU A O 1
ATOM 963 N N . ILE A 1 124 ? -15.189 -1.669 -3.867 1.00 79.19 124 ILE A N 1
ATOM 964 C CA . ILE A 1 124 ? -14.268 -2.595 -4.551 1.00 79.19 124 ILE A CA 1
ATOM 965 C C . ILE A 1 124 ? -14.754 -4.048 -4.453 1.00 79.19 124 ILE A C 1
ATOM 967 O O . ILE A 1 124 ? -14.711 -4.782 -5.443 1.00 79.19 124 ILE A O 1
ATOM 971 N N . ALA A 1 125 ? -15.224 -4.480 -3.279 1.00 76.00 125 ALA A N 1
ATOM 972 C CA . ALA A 1 125 ? -15.736 -5.834 -3.078 1.00 76.00 125 ALA A CA 1
ATOM 973 C C . ALA A 1 125 ? -16.995 -6.100 -3.920 1.00 76.00 125 ALA A C 1
ATOM 975 O O . ALA A 1 125 ? -17.101 -7.154 -4.548 1.00 76.00 125 ALA A O 1
ATOM 976 N N . LEU A 1 126 ? -17.911 -5.128 -3.988 1.00 80.38 126 LEU A N 1
ATOM 977 C CA . LEU A 1 126 ? -19.099 -5.195 -4.841 1.00 80.38 126 LEU A CA 1
ATOM 978 C C . LEU A 1 126 ? -18.726 -5.227 -6.328 1.00 80.38 126 LEU A C 1
ATOM 980 O O . LEU A 1 126 ? -19.230 -6.072 -7.065 1.00 80.38 126 LEU A O 1
ATOM 984 N N . ALA A 1 127 ? -17.797 -4.370 -6.762 1.00 81.06 127 ALA A N 1
ATOM 985 C CA . ALA A 1 127 ? -17.330 -4.337 -8.146 1.00 81.06 127 ALA A CA 1
ATOM 986 C C . ALA A 1 127 ? -16.681 -5.663 -8.576 1.00 81.06 127 ALA A C 1
ATOM 988 O O . ALA A 1 127 ? -16.848 -6.096 -9.716 1.00 81.06 127 ALA A O 1
ATOM 989 N N . ARG A 1 128 ? -15.963 -6.332 -7.665 1.00 76.75 128 ARG A N 1
ATOM 990 C CA . ARG A 1 128 ? -15.381 -7.656 -7.914 1.00 76.75 128 ARG A CA 1
ATOM 991 C C . ARG A 1 128 ? -16.451 -8.741 -8.068 1.00 76.75 128 ARG A C 1
ATOM 993 O O . ARG A 1 128 ? -16.374 -9.514 -9.019 1.00 76.75 128 ARG A O 1
ATOM 1000 N N . ASP A 1 129 ? -17.439 -8.786 -7.177 1.00 81.69 129 ASP A N 1
ATOM 1001 C CA . ASP A 1 129 ? -18.535 -9.768 -7.228 1.00 81.69 129 ASP A CA 1
ATOM 1002 C C . ASP A 1 129 ? -19.393 -9.596 -8.499 1.00 81.69 129 ASP A C 1
ATOM 1004 O O . ASP A 1 129 ? -19.770 -10.566 -9.157 1.00 81.69 129 ASP A O 1
ATOM 1008 N N . GLU A 1 130 ? -19.631 -8.355 -8.935 1.00 81.94 130 GLU A N 1
ATOM 1009 C CA . GLU A 1 130 ? -20.300 -8.082 -10.215 1.00 81.94 130 GLU A CA 1
ATOM 1010 C C . GLU A 1 130 ? -19.522 -8.604 -11.431 1.00 81.94 130 GLU A C 1
ATOM 1012 O O . GLU A 1 130 ? -20.128 -9.014 -12.424 1.00 81.94 130 GLU A O 1
ATOM 1017 N N . LEU A 1 131 ? -18.192 -8.591 -11.367 1.00 78.75 131 LEU A N 1
ATOM 1018 C CA . LEU A 1 131 ? -17.322 -9.052 -12.444 1.00 78.75 131 LEU A CA 1
ATOM 1019 C C . LEU A 1 131 ? -17.275 -10.585 -12.498 1.00 78.75 131 LEU A C 1
ATOM 1021 O O . LEU A 1 131 ? -17.370 -11.154 -13.583 1.00 78.75 131 LEU A O 1
ATOM 1025 N N . GLU A 1 132 ? -17.231 -11.247 -11.338 1.00 77.12 132 GLU A N 1
ATOM 1026 C CA . GLU A 1 132 ? -17.300 -12.711 -11.216 1.00 77.12 132 GLU A CA 1
ATOM 1027 C C . GLU A 1 132 ? -18.648 -13.276 -11.705 1.00 77.12 132 GLU A C 1
ATOM 1029 O O . GLU A 1 132 ? -18.686 -14.374 -12.247 1.00 77.12 132 GLU A O 1
ATOM 1034 N N . ARG A 1 133 ? -19.749 -12.518 -11.602 1.00 75.19 133 ARG A N 1
ATOM 1035 C CA . ARG A 1 133 ? -21.065 -12.926 -12.138 1.00 75.19 133 ARG A CA 1
ATOM 1036 C C . ARG A 1 133 ? -21.234 -12.739 -13.649 1.00 75.19 133 ARG A C 1
ATOM 1038 O O . ARG A 1 133 ? -22.210 -13.238 -14.206 1.00 75.19 133 ARG A O 1
ATOM 1045 N N . ARG A 1 134 ? -20.368 -11.957 -14.303 1.0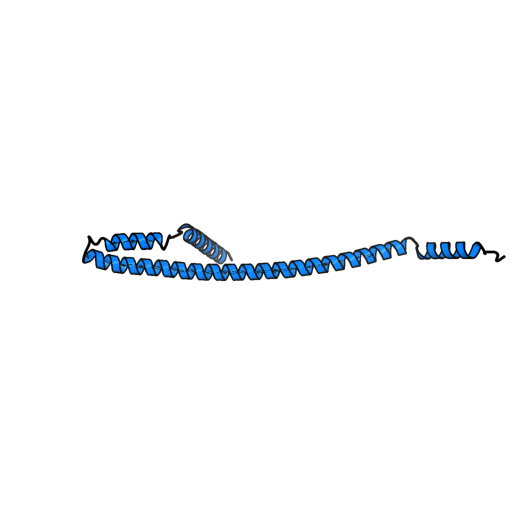0 71.12 134 ARG A N 1
ATOM 1046 C CA . ARG A 1 134 ? -20.450 -11.659 -15.749 1.00 71.12 134 ARG A CA 1
ATOM 1047 C C . ARG A 1 134 ? -19.593 -12.585 -16.617 1.00 71.12 134 ARG A C 1
ATOM 1049 O O . ARG A 1 134 ? -19.719 -12.516 -17.839 1.00 71.12 134 ARG A O 1
ATOM 1056 N N . VAL A 1 135 ? -18.734 -13.395 -16.002 1.00 60.91 135 VAL A N 1
ATOM 1057 C CA . VAL A 1 135 ? -17.886 -14.414 -16.645 1.00 60.91 135 VAL A CA 1
ATOM 1058 C C . VAL A 1 135 ? -18.560 -15.774 -16.532 1.00 60.91 135 VAL A C 1
ATOM 1060 O O . VAL A 1 135 ? -18.521 -16.516 -17.537 1.00 60.91 135 VAL A O 1
#